Protein AF-A0A1W9YNY7-F1 (afdb_monomer_lite)

pLDDT: mean 88.75, std 10.2, range [58.56, 97.38]

Structure (mmCIF, N/CA/C/O backbone):
data_AF-A0A1W9YNY7-F1
#
_entry.id   AF-A0A1W9YNY7-F1
#
loop_
_atom_site.group_PDB
_atom_site.id
_atom_site.type_symbol
_atom_site.label_atom_id
_atom_site.label_alt_id
_atom_site.label_comp_id
_atom_site.label_asym_id
_atom_site.label_entity_id
_atom_site.label_seq_id
_atom_site.pdbx_PDB_ins_code
_atom_site.Cartn_x
_atom_site.Cartn_y
_atom_site.Cartn_z
_atom_site.occupancy
_atom_site.B_iso_or_equiv
_at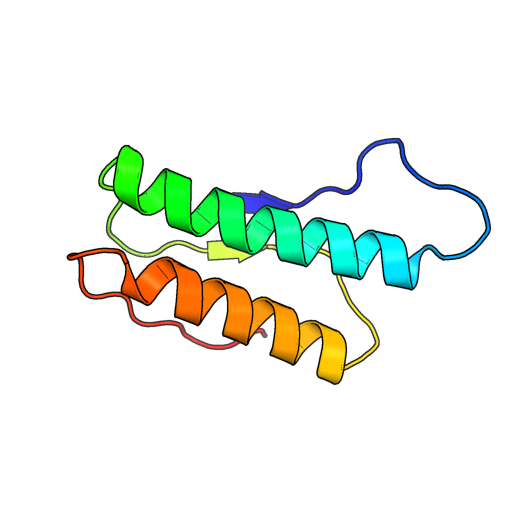om_site.auth_seq_id
_atom_site.auth_comp_id
_atom_site.auth_asym_id
_atom_site.auth_atom_id
_atom_site.pdbx_PDB_model_num
ATOM 1 N N . THR A 1 1 ? -12.530 1.111 -4.184 1.00 85.12 1 THR A N 1
ATOM 2 C CA . THR A 1 1 ? -11.269 0.738 -4.848 1.00 85.12 1 THR A CA 1
ATOM 3 C C . THR A 1 1 ? -10.398 1.978 -4.913 1.00 85.12 1 THR A C 1
ATOM 5 O O . THR A 1 1 ? -10.943 3.075 -5.009 1.00 85.12 1 THR A O 1
ATOM 8 N N . ILE A 1 2 ? -9.087 1.832 -4.750 1.00 92.19 2 ILE A N 1
ATOM 9 C CA . ILE A 1 2 ? -8.093 2.907 -4.847 1.00 92.19 2 ILE A CA 1
ATOM 10 C C . ILE A 1 2 ? -7.052 2.448 -5.863 1.00 92.19 2 ILE A C 1
ATOM 12 O O . ILE A 1 2 ? -6.606 1.313 -5.771 1.00 92.19 2 ILE A O 1
ATOM 16 N N . ASP A 1 3 ? -6.688 3.326 -6.789 1.00 93.56 3 ASP A N 1
ATOM 17 C CA . ASP A 1 3 ? -5.761 3.056 -7.887 1.00 93.56 3 ASP A CA 1
ATOM 18 C C . ASP A 1 3 ? -4.555 4.002 -7.789 1.00 93.56 3 ASP A C 1
ATOM 20 O O . ASP A 1 3 ? -4.722 5.191 -7.480 1.00 93.56 3 ASP A O 1
ATOM 24 N N . VAL A 1 4 ? -3.346 3.477 -7.992 1.00 93.00 4 VAL A N 1
ATOM 25 C CA . VAL A 1 4 ? -2.087 4.225 -7.871 1.00 93.00 4 VAL A CA 1
ATOM 26 C C . VAL A 1 4 ? -1.451 4.380 -9.248 1.00 93.00 4 VAL A C 1
ATOM 28 O O . VAL A 1 4 ? -1.210 3.404 -9.938 1.00 93.00 4 VAL A O 1
ATOM 31 N N . ASN A 1 5 ? -1.113 5.616 -9.630 1.00 88.81 5 ASN A N 1
ATOM 32 C CA . ASN A 1 5 ? -0.494 5.920 -10.922 1.00 88.81 5 ASN A CA 1
ATOM 33 C C . ASN A 1 5 ? 0.735 6.825 -10.753 1.00 88.81 5 ASN A C 1
ATOM 35 O O . ASN A 1 5 ? 0.702 7.782 -9.979 1.00 88.81 5 ASN A O 1
ATOM 39 N N . THR A 1 6 ? 1.791 6.580 -11.534 1.00 79.31 6 THR A N 1
ATOM 40 C CA . THR A 1 6 ? 3.017 7.407 -11.599 1.00 79.31 6 THR A CA 1
ATOM 41 C C . THR A 1 6 ? 2.856 8.681 -12.444 1.00 79.31 6 THR A C 1
ATOM 43 O O . THR A 1 6 ? 3.717 9.563 -12.416 1.00 79.31 6 THR A O 1
ATOM 46 N N . GLY A 1 7 ? 1.747 8.826 -13.181 1.00 72.75 7 GLY A N 1
ATOM 47 C CA . GLY A 1 7 ? 1.502 9.973 -14.062 1.00 72.75 7 GLY A CA 1
ATOM 48 C C . GLY A 1 7 ? 2.582 10.143 -15.145 1.00 72.75 7 GLY A C 1
ATOM 49 O O . GLY A 1 7 ? 3.226 9.185 -15.557 1.00 72.75 7 GLY A O 1
ATOM 50 N N . ALA A 1 8 ? 2.806 11.376 -15.615 1.00 63.62 8 ALA A N 1
ATOM 51 C CA . ALA A 1 8 ? 3.778 11.694 -16.675 1.00 63.62 8 ALA A CA 1
ATOM 52 C C . ALA A 1 8 ? 5.257 11.705 -16.214 1.00 63.62 8 ALA A C 1
ATOM 54 O O . ALA A 1 8 ? 6.134 12.153 -16.954 1.00 63.62 8 ALA A O 1
ATOM 55 N N . PHE A 1 9 ? 5.554 11.252 -14.992 1.00 61.31 9 PHE A N 1
ATOM 56 C CA . PHE A 1 9 ? 6.891 11.315 -14.400 1.00 61.31 9 PHE A CA 1
ATOM 57 C C . PHE A 1 9 ? 7.723 10.084 -14.792 1.00 61.31 9 PHE A C 1
ATOM 59 O O . PHE A 1 9 ? 8.084 9.260 -13.960 1.00 61.31 9 PHE A O 1
ATOM 66 N N . VAL A 1 10 ? 8.013 9.938 -16.087 1.00 58.56 10 VAL A N 1
ATOM 67 C CA . VAL A 1 10 ? 8.819 8.826 -16.616 1.00 58.56 10 VAL A CA 1
ATOM 68 C C . VAL A 1 10 ? 10.151 9.375 -17.119 1.00 58.56 10 VAL A C 1
ATOM 70 O O . VAL A 1 10 ? 10.359 9.606 -18.307 1.00 58.56 10 VAL A O 1
ATOM 73 N N . GLY A 1 11 ? 11.071 9.639 -16.190 1.00 59.94 11 GLY A N 1
ATOM 74 C CA . GLY A 1 11 ? 12.471 9.854 -16.543 1.00 59.94 11 GLY A CA 1
ATOM 75 C C . GLY A 1 11 ? 13.068 8.549 -17.077 1.00 59.94 11 GLY A C 1
ATOM 76 O O . GLY A 1 11 ? 12.919 7.502 -16.459 1.00 59.94 11 GLY A O 1
ATOM 77 N N . HIS A 1 12 ? 13.764 8.592 -18.216 1.00 58.91 12 HIS A N 1
ATOM 78 C CA . HIS A 1 12 ? 14.295 7.410 -18.921 1.00 58.91 12 HIS A CA 1
ATOM 79 C C . HIS A 1 12 ? 15.366 6.594 -18.161 1.00 58.91 12 HIS A C 1
ATOM 81 O O . HIS A 1 12 ? 15.933 5.652 -18.712 1.00 58.91 12 HIS A O 1
ATOM 87 N N . ARG A 1 13 ? 15.680 6.944 -16.911 1.00 60.50 13 ARG A N 1
ATOM 88 C CA . ARG A 1 13 ? 16.624 6.232 -16.047 1.00 60.50 13 ARG A CA 1
ATOM 89 C C . ARG A 1 13 ? 15.986 6.128 -14.660 1.00 60.50 13 ARG A C 1
ATOM 91 O O . ARG A 1 13 ? 15.757 7.157 -14.040 1.00 60.50 13 ARG A O 1
ATOM 98 N N . ASN A 1 14 ? 15.729 4.902 -14.206 1.00 80.69 14 ASN A N 1
ATOM 99 C CA . ASN A 1 14 ? 15.136 4.523 -12.912 1.00 80.69 14 ASN A CA 1
ATOM 100 C C . ASN A 1 14 ? 13.597 4.479 -12.789 1.00 80.69 14 ASN A C 1
ATOM 102 O O . ASN A 1 14 ? 13.009 4.978 -11.828 1.00 80.69 14 ASN A O 1
ATOM 106 N N . LEU A 1 15 ? 12.937 3.812 -13.745 1.00 86.06 15 LEU A N 1
ATOM 107 C CA . LEU A 1 15 ? 11.500 3.518 -13.665 1.00 86.06 15 LEU A CA 1
ATOM 108 C C . LEU A 1 15 ? 11.142 2.714 -12.403 1.00 86.06 15 LEU A C 1
ATOM 110 O O . LEU A 1 15 ? 10.189 3.069 -11.722 1.00 86.06 15 LEU A O 1
ATOM 114 N N . GLU A 1 16 ? 11.922 1.687 -12.060 1.00 88.75 16 GLU A N 1
ATOM 115 C CA . GLU A 1 16 ? 11.653 0.831 -10.897 1.00 88.75 16 GLU A CA 1
ATOM 116 C C . GLU A 1 16 ? 11.698 1.608 -9.573 1.00 88.75 16 GLU A C 1
ATOM 118 O O . GLU A 1 16 ? 10.757 1.545 -8.784 1.00 88.75 16 GLU A O 1
ATOM 123 N N . GLU A 1 17 ? 12.742 2.414 -9.352 1.00 89.62 17 GLU A N 1
ATOM 124 C CA . GLU A 1 17 ? 12.837 3.267 -8.161 1.00 89.62 17 GLU A CA 1
ATOM 125 C C . GLU A 1 17 ? 11.686 4.285 -8.109 1.00 89.62 17 GLU A C 1
ATOM 127 O O . GLU A 1 17 ? 11.135 4.561 -7.041 1.00 89.62 17 GLU A O 1
ATOM 132 N N . THR A 1 18 ? 11.282 4.817 -9.268 1.00 90.00 18 THR A N 1
ATOM 133 C CA . THR A 1 18 ? 10.150 5.748 -9.363 1.00 90.00 18 THR A CA 1
ATOM 134 C C . THR A 1 18 ? 8.849 5.066 -8.952 1.00 90.00 18 THR A C 1
ATOM 136 O O . THR A 1 18 ? 8.133 5.598 -8.107 1.00 90.00 18 THR A O 1
ATOM 139 N N . ILE A 1 19 ? 8.573 3.873 -9.488 1.00 92.88 19 ILE A N 1
ATOM 140 C CA . ILE A 1 19 ? 7.411 3.054 -9.122 1.00 92.88 19 ILE A CA 1
ATOM 141 C C . ILE A 1 19 ? 7.408 2.780 -7.619 1.00 92.88 19 ILE A C 1
ATOM 143 O O . ILE A 1 19 ? 6.409 3.029 -6.939 1.00 92.88 19 ILE A O 1
ATOM 147 N N . PHE A 1 20 ? 8.539 2.316 -7.086 1.00 93.94 20 PHE A N 1
ATOM 148 C CA . PHE A 1 20 ? 8.666 1.995 -5.673 1.00 93.94 20 PHE A CA 1
ATOM 149 C C . PHE A 1 20 ? 8.372 3.214 -4.787 1.00 93.94 20 PHE A C 1
ATOM 151 O O . PHE A 1 20 ? 7.557 3.142 -3.860 1.00 93.94 20 PHE A O 1
ATOM 158 N N . LYS A 1 21 ? 8.959 4.369 -5.114 1.00 93.69 21 LYS A N 1
ATOM 159 C CA . LYS A 1 21 ? 8.719 5.620 -4.392 1.00 93.69 21 LYS A CA 1
ATOM 160 C C . LYS A 1 21 ? 7.261 6.076 -4.490 1.00 93.69 21 LYS A C 1
ATOM 162 O O . LYS A 1 21 ? 6.685 6.458 -3.470 1.00 93.69 21 LYS A O 1
ATOM 167 N N . THR A 1 22 ? 6.644 5.999 -5.671 1.00 94.56 22 THR A N 1
ATOM 168 C CA . THR A 1 22 ? 5.222 6.331 -5.846 1.00 94.56 22 THR A CA 1
ATOM 169 C C . THR A 1 22 ? 4.335 5.440 -4.980 1.00 94.56 22 THR A C 1
ATOM 171 O O . THR A 1 22 ? 3.451 5.948 -4.290 1.00 94.56 22 THR A O 1
ATOM 174 N N . ASN A 1 23 ? 4.598 4.133 -4.934 1.00 95.94 23 ASN A N 1
ATOM 175 C CA . ASN A 1 23 ? 3.834 3.209 -4.098 1.00 95.94 23 ASN A CA 1
ATOM 176 C C . ASN A 1 23 ? 4.018 3.484 -2.591 1.00 95.94 23 ASN A C 1
ATOM 178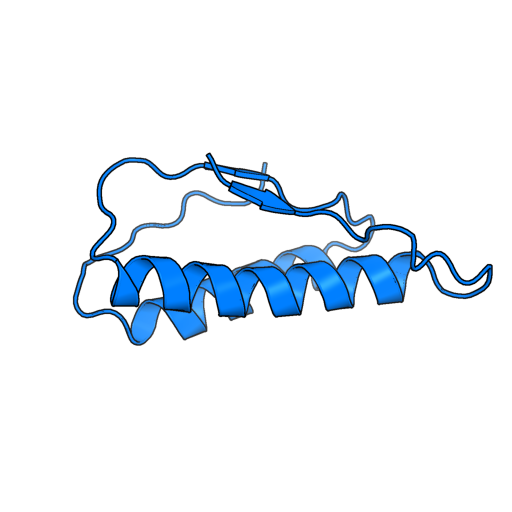 O O . ASN A 1 23 ? 3.047 3.412 -1.836 1.00 95.94 23 ASN 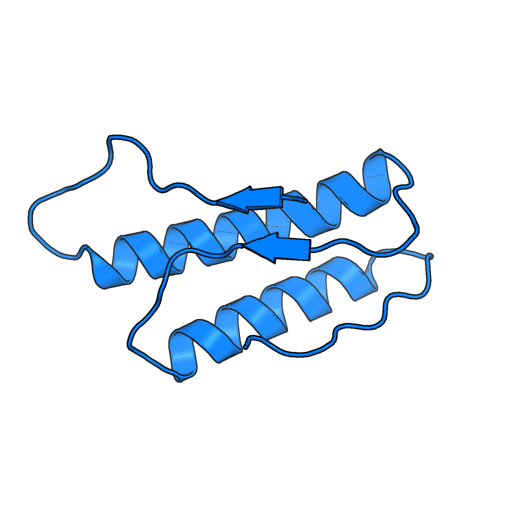A O 1
ATOM 182 N N . LEU A 1 24 ? 5.216 3.870 -2.133 1.00 97.38 24 LEU A N 1
ATOM 183 C CA . LEU A 1 24 ? 5.446 4.288 -0.738 1.00 97.38 24 LEU A CA 1
ATOM 184 C C . LEU A 1 24 ? 4.662 5.555 -0.359 1.00 97.38 24 LEU A C 1
ATOM 186 O O . LEU A 1 24 ? 4.056 5.634 0.721 1.00 97.38 24 LEU A O 1
ATOM 190 N N . GLU A 1 25 ? 4.667 6.555 -1.242 1.00 96.69 25 GLU A N 1
ATOM 191 C CA . GLU A 1 25 ? 3.901 7.791 -1.063 1.00 96.69 25 GLU A CA 1
ATOM 192 C C . GLU A 1 25 ? 2.396 7.498 -1.043 1.00 96.69 25 GLU A C 1
ATOM 194 O O . GLU A 1 25 ? 1.677 7.978 -0.157 1.00 96.69 25 GLU A O 1
ATOM 199 N N . ALA A 1 26 ? 1.934 6.637 -1.953 1.00 97.00 26 ALA A N 1
ATOM 200 C CA . ALA A 1 26 ? 0.553 6.186 -2.019 1.00 97.00 26 ALA A CA 1
ATOM 201 C C . ALA A 1 26 ? 0.128 5.455 -0.740 1.00 97.00 26 ALA A C 1
ATOM 203 O O . ALA A 1 26 ? -0.886 5.827 -0.152 1.00 97.00 26 ALA A O 1
ATOM 204 N N . ALA A 1 27 ? 0.913 4.496 -0.238 1.00 96.88 27 ALA A N 1
ATOM 205 C CA . ALA A 1 27 ? 0.615 3.776 1.004 1.00 96.88 27 ALA A CA 1
ATOM 206 C C . ALA A 1 27 ? 0.394 4.735 2.188 1.00 96.88 27 ALA A C 1
ATOM 208 O O . ALA A 1 27 ? -0.578 4.617 2.941 1.00 96.88 27 ALA A O 1
ATOM 209 N N . THR A 1 28 ? 1.255 5.749 2.309 1.00 97.25 28 THR A N 1
ATOM 210 C CA . THR A 1 28 ? 1.136 6.779 3.349 1.00 97.25 28 THR A CA 1
ATOM 211 C C . THR A 1 28 ? -0.112 7.643 3.163 1.00 97.25 28 THR A C 1
ATOM 213 O O . THR A 1 28 ? -0.837 7.922 4.126 1.00 97.25 28 THR A O 1
ATOM 216 N N . ALA A 1 29 ? -0.384 8.077 1.931 1.00 96.69 29 ALA A N 1
ATOM 217 C CA . ALA A 1 29 ? -1.539 8.906 1.616 1.00 96.69 29 ALA A CA 1
ATOM 218 C C . ALA A 1 29 ? -2.858 8.160 1.848 1.00 96.69 29 ALA A C 1
ATOM 220 O O . ALA A 1 29 ? -3.774 8.730 2.443 1.00 96.69 29 ALA A O 1
ATOM 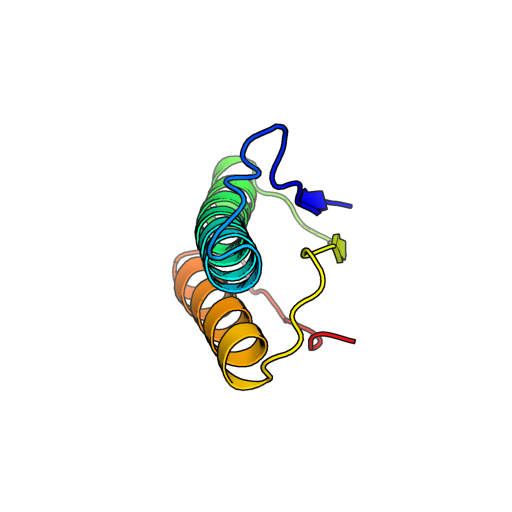221 N N . ILE A 1 30 ? -2.934 6.895 1.435 1.00 95.88 30 ILE A N 1
ATOM 222 C CA . ILE A 1 30 ? -4.108 6.035 1.583 1.00 95.88 30 ILE A CA 1
ATOM 223 C C . ILE A 1 30 ? -4.454 5.879 3.058 1.00 95.88 30 ILE A C 1
ATOM 225 O O . ILE A 1 30 ? -5.544 6.286 3.452 1.00 95.88 30 ILE A O 1
ATOM 229 N N . ALA A 1 31 ? -3.521 5.412 3.893 1.00 95.31 31 ALA A N 1
ATOM 230 C CA . ALA A 1 31 ? -3.763 5.247 5.329 1.00 95.31 31 ALA A CA 1
ATOM 231 C C . ALA A 1 31 ? -4.239 6.551 5.995 1.00 95.31 31 ALA A C 1
ATOM 233 O O . ALA A 1 31 ? -5.162 6.555 6.811 1.00 95.31 31 ALA A O 1
ATOM 234 N N . ARG A 1 32 ? -3.668 7.698 5.598 1.00 95.38 32 ARG A N 1
ATOM 235 C CA . ARG A 1 32 ? -4.131 9.009 6.074 1.00 95.38 32 ARG A CA 1
ATOM 236 C C . ARG A 1 32 ? -5.565 9.315 5.630 1.00 95.38 32 ARG A C 1
ATOM 238 O O . ARG A 1 32 ? -6.333 9.838 6.432 1.00 95.38 32 ARG A O 1
ATOM 245 N N . GLN A 1 33 ? -5.919 9.046 4.373 1.00 95.19 33 GLN A N 1
ATOM 246 C CA . GLN A 1 33 ? -7.267 9.299 3.852 1.00 95.19 33 GLN A CA 1
ATOM 247 C C . GLN A 1 33 ? -8.313 8.393 4.499 1.00 95.19 33 GLN A C 1
ATOM 249 O O . GLN A 1 33 ? -9.397 8.885 4.799 1.00 95.19 33 GLN A O 1
ATOM 254 N N . LEU A 1 34 ? -7.988 7.122 4.753 1.00 93.88 34 LEU A N 1
ATOM 255 C CA . LEU A 1 34 ? -8.874 6.194 5.460 1.00 93.88 34 LEU A CA 1
ATOM 256 C C . LEU A 1 34 ? -9.267 6.754 6.829 1.00 93.88 34 LEU A C 1
ATOM 258 O O . LEU A 1 34 ? -10.458 6.925 7.092 1.00 93.88 34 LEU A O 1
ATOM 262 N N . ARG A 1 35 ? -8.272 7.188 7.613 1.00 93.12 35 ARG A N 1
ATOM 263 C CA . ARG A 1 35 ? -8.492 7.810 8.924 1.00 93.12 35 ARG A CA 1
ATOM 264 C C . ARG A 1 35 ? -9.272 9.120 8.838 1.00 93.12 35 ARG A C 1
ATOM 266 O O . ARG A 1 35 ? -10.230 9.325 9.574 1.00 93.12 35 ARG A O 1
ATOM 273 N N . LEU A 1 36 ? -8.869 10.031 7.947 1.00 93.88 36 LEU A N 1
ATOM 274 C CA . LEU A 1 36 ? -9.492 11.360 7.845 1.00 93.88 36 LEU A CA 1
ATOM 275 C C . LEU A 1 36 ? -10.950 11.304 7.390 1.00 93.88 36 LEU A C 1
ATOM 277 O O . LEU A 1 36 ? -11.746 12.155 7.776 1.00 93.88 36 LEU A O 1
ATOM 281 N N . ARG A 1 37 ? -11.287 10.334 6.541 1.00 93.56 37 ARG A N 1
ATOM 282 C CA . ARG A 1 37 ? -12.631 10.178 5.980 1.00 93.56 37 ARG A CA 1
ATOM 283 C C . ARG A 1 37 ? -13.472 9.147 6.728 1.00 93.56 37 ARG A C 1
ATOM 285 O O . ARG A 1 37 ? -14.623 8.955 6.351 1.00 93.56 37 ARG A O 1
ATOM 292 N N . ASN A 1 38 ? -12.910 8.502 7.752 1.00 90.12 38 ASN A N 1
ATOM 293 C CA . ASN A 1 38 ? -13.540 7.410 8.489 1.00 90.12 38 ASN A CA 1
ATOM 294 C C . ASN A 1 38 ? -14.103 6.326 7.543 1.00 90.12 38 ASN A C 1
ATOM 296 O O . ASN A 1 38 ? -15.269 5.940 7.633 1.00 90.12 38 ASN A O 1
ATOM 300 N N . LEU A 1 39 ? -13.290 5.902 6.568 1.00 88.75 39 LEU A N 1
ATOM 301 C CA . LEU A 1 39 ? -13.690 4.901 5.575 1.00 88.75 39 LEU A CA 1
ATOM 302 C C . LEU A 1 39 ? -13.605 3.499 6.181 1.00 88.75 39 LEU A C 1
ATOM 304 O O . LEU A 1 39 ? -12.575 3.119 6.728 1.00 88.75 39 LEU A O 1
ATOM 308 N N . GLY A 1 40 ? -14.678 2.725 6.036 1.00 87.12 40 GLY A N 1
ATOM 309 C CA . GLY A 1 40 ? -14.766 1.348 6.515 1.00 87.12 40 GLY A CA 1
ATOM 310 C C . GLY A 1 40 ? -15.295 0.390 5.450 1.00 87.12 40 GLY A C 1
ATOM 311 O O . GLY A 1 40 ? -15.730 0.804 4.375 1.00 87.12 40 GLY A O 1
ATOM 312 N N . GLY A 1 41 ? -15.274 -0.902 5.774 1.00 89.62 41 GLY A N 1
ATOM 313 C CA . GLY A 1 41 ? -15.630 -1.979 4.850 1.00 89.62 41 GLY A CA 1
ATOM 314 C C . GLY A 1 41 ? -14.422 -2.519 4.082 1.00 89.62 41 GLY A C 1
ATOM 315 O O . GLY A 1 41 ? -13.276 -2.306 4.471 1.00 89.62 41 GLY A O 1
ATOM 316 N N . ILE A 1 42 ? -14.687 -3.262 3.007 1.00 92.56 42 ILE A N 1
ATOM 317 C CA . ILE A 1 42 ? -13.635 -3.850 2.171 1.00 92.56 42 ILE A CA 1
ATOM 318 C C . ILE A 1 42 ? -13.078 -2.773 1.243 1.00 92.56 42 ILE A C 1
ATOM 320 O O . ILE A 1 42 ? -13.813 -2.155 0.470 1.00 92.56 42 ILE A O 1
ATOM 324 N N . ILE A 1 43 ? -11.764 -2.574 1.304 1.00 92.44 43 ILE A N 1
ATOM 325 C CA . ILE A 1 43 ? -11.041 -1.603 0.488 1.00 92.44 43 ILE A CA 1
ATOM 326 C C . ILE A 1 43 ? -9.991 -2.360 -0.309 1.00 92.44 43 ILE A C 1
ATOM 328 O O . ILE A 1 43 ? -9.147 -3.043 0.258 1.00 92.44 43 ILE A O 1
ATOM 332 N N . ILE A 1 44 ? -10.066 -2.232 -1.629 1.00 93.50 44 ILE A N 1
ATOM 333 C CA . ILE A 1 44 ? -9.102 -2.810 -2.566 1.00 93.50 44 ILE A CA 1
ATOM 334 C C . ILE A 1 44 ? -8.184 -1.679 -3.019 1.00 93.50 44 ILE A C 1
ATOM 336 O O . ILE A 1 44 ? -8.691 -0.633 -3.445 1.00 93.50 44 ILE A O 1
ATOM 340 N N . ILE A 1 45 ? -6.877 -1.890 -2.889 1.00 94.56 45 ILE A N 1
ATOM 341 C CA . ILE A 1 45 ? -5.821 -0.965 -3.303 1.00 94.56 45 ILE A CA 1
ATOM 342 C C . ILE A 1 45 ? -5.040 -1.646 -4.421 1.00 94.56 45 ILE A C 1
ATOM 344 O O . ILE A 1 45 ? -4.529 -2.742 -4.209 1.00 94.56 45 ILE A O 1
ATOM 348 N N . ASP A 1 46 ? -4.958 -0.987 -5.567 1.00 94.38 46 ASP A N 1
ATOM 349 C CA . ASP A 1 46 ? -4.200 -1.431 -6.730 1.00 94.38 46 ASP A CA 1
ATOM 350 C C . ASP A 1 46 ? -2.896 -0.624 -6.788 1.00 94.38 46 ASP A C 1
ATOM 352 O O . ASP A 1 46 ? -2.898 0.573 -7.097 1.00 94.38 46 ASP A O 1
ATOM 356 N N . PHE A 1 47 ? -1.800 -1.232 -6.328 1.00 95.31 47 PHE A N 1
ATOM 357 C CA . PHE A 1 47 ? -0.470 -0.627 -6.407 1.00 95.31 47 PHE A CA 1
ATOM 358 C C . PHE A 1 47 ? 0.130 -0.889 -7.785 1.00 95.31 47 PHE A C 1
ATOM 360 O O . PHE A 1 47 ? -0.173 -1.886 -8.425 1.00 95.31 47 PHE A O 1
ATOM 367 N N . ILE A 1 48 ? 1.050 -0.027 -8.207 1.00 93.62 48 ILE A N 1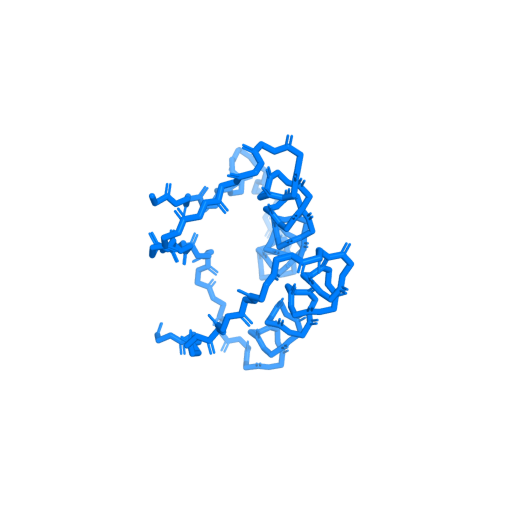
ATOM 368 C CA . ILE A 1 48 ? 1.770 -0.227 -9.465 1.00 93.62 48 ILE A CA 1
ATOM 369 C C . ILE A 1 48 ? 2.674 -1.458 -9.334 1.00 93.62 48 ILE A C 1
ATOM 371 O O . ILE A 1 48 ? 3.362 -1.597 -8.316 1.00 93.62 48 ILE A O 1
ATOM 375 N N . ASP A 1 49 ? 2.708 -2.304 -10.364 1.00 92.56 49 ASP A N 1
ATOM 376 C CA . ASP A 1 49 ? 3.522 -3.520 -10.394 1.00 92.56 49 ASP A CA 1
ATOM 377 C C . ASP A 1 49 ? 5.000 -3.246 -10.088 1.00 92.56 49 ASP A C 1
ATOM 379 O O . ASP A 1 49 ? 5.634 -2.366 -10.672 1.00 92.56 49 ASP A O 1
ATOM 383 N N . MET A 1 50 ? 5.561 -4.037 -9.173 1.00 92.00 50 MET A N 1
ATOM 384 C CA . MET A 1 50 ? 6.970 -3.993 -8.777 1.00 92.00 50 MET A CA 1
ATOM 385 C C . MET A 1 50 ? 7.595 -5.365 -9.000 1.00 92.00 50 MET A C 1
ATOM 387 O O . MET A 1 50 ? 7.033 -6.365 -8.549 1.00 92.00 50 MET A O 1
ATOM 391 N N . GLU A 1 51 ? 8.766 -5.415 -9.637 1.00 90.25 51 GLU A N 1
ATOM 392 C CA . GLU A 1 51 ? 9.499 -6.666 -9.878 1.00 90.25 51 GLU A CA 1
ATOM 393 C C . GLU A 1 51 ? 10.178 -7.179 -8.598 1.00 90.25 51 GLU A C 1
ATOM 395 O O . GLU A 1 51 ? 10.039 -8.359 -8.253 1.00 90.25 51 GLU A O 1
ATOM 400 N N . ASP A 1 52 ? 10.821 -6.289 -7.838 1.00 93.38 52 ASP A N 1
ATOM 401 C CA . ASP A 1 52 ? 11.492 -6.625 -6.580 1.00 93.38 52 ASP A CA 1
ATOM 402 C C . ASP A 1 52 ? 10.499 -6.937 -5.439 1.00 93.38 52 ASP A C 1
ATOM 404 O O . ASP A 1 52 ? 9.594 -6.165 -5.098 1.00 93.38 52 ASP A O 1
ATOM 408 N N . GLU A 1 53 ? 10.693 -8.092 -4.805 1.00 92.88 53 GLU A N 1
ATOM 409 C CA . GLU A 1 53 ? 9.918 -8.530 -3.647 1.00 92.88 53 GLU A CA 1
ATOM 410 C C . GLU A 1 53 ? 10.175 -7.681 -2.398 1.00 92.88 53 GLU A C 1
ATOM 412 O O . GLU A 1 53 ? 9.248 -7.434 -1.620 1.00 92.88 53 GLU A O 1
ATOM 417 N N . GLU A 1 54 ? 11.402 -7.196 -2.198 1.00 94.69 54 GLU A N 1
ATOM 418 C CA . GLU A 1 54 ? 11.719 -6.304 -1.084 1.00 94.69 54 GLU A CA 1
ATOM 419 C C . GLU A 1 54 ? 10.964 -4.982 -1.220 1.00 94.69 54 GLU A C 1
ATOM 421 O O . GLU A 1 54 ? 10.421 -4.490 -0.227 1.00 94.69 54 GLU A O 1
ATOM 426 N N . HIS A 1 55 ? 10.834 -4.446 -2.439 1.00 95.56 55 HIS A N 1
ATOM 427 C CA . HIS A 1 55 ? 10.009 -3.266 -2.703 1.00 95.56 55 HIS A CA 1
ATOM 428 C C . HIS A 1 55 ? 8.539 -3.517 -2.333 1.00 95.56 55 HIS A C 1
ATOM 430 O O . HIS A 1 55 ? 7.964 -2.749 -1.552 1.00 95.56 55 HIS A O 1
ATOM 436 N N . ARG A 1 56 ? 7.947 -4.638 -2.780 1.00 94.81 56 ARG A N 1
ATOM 437 C CA . ARG A 1 56 ? 6.576 -5.036 -2.387 1.00 94.81 56 ARG A CA 1
ATOM 438 C C . ARG A 1 56 ? 6.425 -5.114 -0.864 1.00 94.81 56 ARG A C 1
ATOM 440 O O . ARG A 1 56 ? 5.486 -4.551 -0.292 1.00 94.81 56 ARG A O 1
ATOM 447 N N . ARG A 1 57 ? 7.376 -5.758 -0.182 1.00 94.69 57 ARG A N 1
ATOM 448 C CA . ARG A 1 57 ? 7.359 -5.929 1.278 1.00 94.69 57 ARG A CA 1
ATOM 449 C C . ARG A 1 57 ? 7.487 -4.600 2.022 1.00 94.69 57 ARG A C 1
ATOM 451 O O . ARG A 1 57 ? 6.833 -4.406 3.046 1.00 94.69 57 ARG A O 1
ATOM 458 N N . GLN A 1 58 ? 8.313 -3.680 1.531 1.00 96.31 58 GLN A N 1
ATOM 459 C CA . GLN A 1 58 ? 8.484 -2.355 2.131 1.00 96.31 58 GLN A CA 1
ATOM 460 C C . GLN A 1 58 ? 7.237 -1.478 1.968 1.00 96.31 58 GLN A C 1
ATOM 462 O O . GLN A 1 58 ? 6.863 -0.785 2.920 1.00 96.31 58 GLN A O 1
ATOM 467 N N . VAL A 1 59 ? 6.553 -1.545 0.821 1.00 96.50 59 VAL A N 1
ATOM 468 C CA . VAL A 1 59 ? 5.260 -0.868 0.617 1.00 96.50 59 VAL A CA 1
ATOM 469 C C . VAL A 1 59 ? 4.210 -1.401 1.591 1.00 96.50 59 VAL A C 1
ATOM 471 O O . VAL A 1 59 ? 3.571 -0.606 2.285 1.00 96.50 59 VAL A O 1
ATOM 474 N N . LEU A 1 60 ? 4.097 -2.726 1.733 1.00 94.75 60 LEU A N 1
ATOM 475 C CA . LEU A 1 60 ? 3.162 -3.349 2.675 1.00 94.75 60 LEU A CA 1
ATOM 476 C C . LEU A 1 60 ? 3.443 -2.939 4.129 1.00 94.75 60 LEU A C 1
ATOM 478 O O . LEU A 1 60 ? 2.548 -2.447 4.812 1.00 94.75 60 LEU A O 1
ATOM 482 N N . ARG A 1 61 ? 4.702 -3.040 4.578 1.00 95.19 61 ARG A N 1
ATOM 483 C CA . ARG A 1 61 ? 5.112 -2.608 5.930 1.00 95.19 61 ARG A CA 1
ATOM 484 C C . ARG A 1 61 ? 4.825 -1.130 6.180 1.00 95.19 61 ARG A C 1
ATOM 486 O O . ARG A 1 61 ? 4.488 -0.736 7.294 1.00 95.19 61 ARG A O 1
ATOM 493 N N . THR A 1 62 ? 4.984 -0.295 5.155 1.00 96.19 62 THR A N 1
ATOM 494 C CA . THR A 1 62 ? 4.678 1.135 5.249 1.00 96.19 62 THR A CA 1
ATOM 495 C C . THR A 1 62 ? 3.182 1.356 5.431 1.00 96.19 62 THR A C 1
ATOM 497 O O . THR A 1 62 ? 2.792 2.134 6.301 1.00 96.19 62 THR A O 1
ATOM 500 N N . LEU A 1 63 ? 2.348 0.652 4.663 1.00 95.75 63 LEU A N 1
ATOM 501 C CA . LEU A 1 63 ? 0.896 0.707 4.801 1.00 95.75 63 LEU A CA 1
ATOM 502 C C . LEU A 1 63 ? 0.453 0.256 6.204 1.00 95.75 63 LEU A C 1
ATOM 504 O O . LEU A 1 63 ? -0.263 1.002 6.872 1.00 95.75 63 LEU A O 1
ATOM 508 N N . GLU A 1 64 ? 0.941 -0.894 6.680 1.00 93.88 64 GLU A N 1
ATOM 509 C CA . GLU A 1 64 ? 0.683 -1.426 8.031 1.00 93.88 64 GLU A CA 1
ATOM 510 C C . GLU A 1 64 ? 1.025 -0.400 9.114 1.00 93.88 64 GLU A C 1
ATOM 512 O O . GLU A 1 64 ? 0.161 0.013 9.888 1.00 93.88 64 GLU A O 1
ATOM 517 N N . LYS A 1 65 ? 2.262 0.107 9.101 1.00 95.50 65 LYS A N 1
ATOM 518 C CA . LYS A 1 65 ? 2.746 1.090 10.077 1.00 95.50 65 LYS A CA 1
ATOM 519 C C . LYS A 1 65 ? 1.921 2.380 10.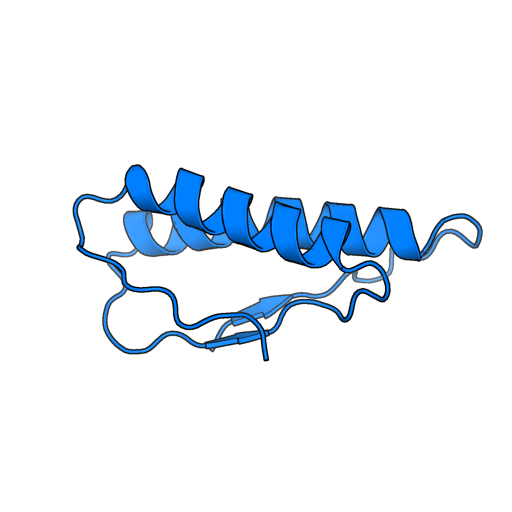090 1.00 95.50 65 LYS A C 1
ATOM 521 O O . LYS A 1 65 ? 1.788 3.031 11.127 1.00 95.50 65 LYS A O 1
ATOM 526 N N . GLN A 1 66 ? 1.406 2.819 8.941 1.00 95.19 66 GLN A N 1
ATOM 527 C CA . GLN A 1 66 ? 0.579 4.029 8.882 1.00 95.19 66 GLN A CA 1
ATOM 528 C C . GLN A 1 66 ? -0.856 3.776 9.355 1.00 95.19 66 GLN A C 1
ATOM 530 O O . GLN A 1 66 ? -1.463 4.689 9.925 1.00 95.19 66 GLN A O 1
ATOM 535 N N . LEU A 1 67 ? -1.374 2.562 9.153 1.00 93.12 67 LEU A N 1
ATOM 536 C CA . LEU A 1 67 ? -2.683 2.118 9.634 1.00 93.12 67 LEU A CA 1
ATOM 537 C C . LEU A 1 67 ? -2.714 1.874 11.146 1.00 93.12 67 LEU A C 1
ATOM 539 O O . LEU A 1 67 ? -3.754 2.097 11.750 1.00 93.12 67 LEU A O 1
ATOM 543 N N . GLU A 1 68 ? -1.590 1.535 11.788 1.00 92.44 68 GLU A N 1
ATOM 544 C CA . GLU A 1 68 ? -1.487 1.445 13.263 1.00 92.44 68 GLU A CA 1
ATOM 545 C C . GLU A 1 68 ? -1.883 2.744 13.986 1.00 92.44 68 GLU A C 1
ATOM 547 O O . GLU A 1 68 ? -2.227 2.743 15.166 1.00 92.44 68 GLU A O 1
ATOM 552 N N . ARG A 1 69 ? -1.821 3.878 13.282 1.00 91.06 69 ARG A N 1
ATOM 553 C CA . ARG A 1 69 ? -2.225 5.195 13.795 1.00 91.06 69 ARG A CA 1
ATOM 554 C C . ARG A 1 69 ? -3.729 5.439 13.694 1.00 91.06 69 ARG A C 1
ATOM 556 O O . ARG A 1 69 ? -4.194 6.509 14.085 1.00 91.06 69 ARG A O 1
ATOM 563 N N . ASP A 1 70 ? -4.465 4.536 13.064 1.00 89.38 70 ASP A N 1
ATOM 564 C CA . ASP A 1 70 ? -5.916 4.558 13.022 1.00 89.38 70 ASP A CA 1
ATOM 565 C C . ASP A 1 70 ? -6.477 3.808 14.238 1.00 89.38 70 ASP A C 1
ATOM 567 O O . ASP A 1 70 ? -5.987 2.748 14.622 1.00 89.38 70 ASP A O 1
ATOM 571 N N . HIS A 1 71 ? -7.509 4.368 14.868 1.00 86.06 71 HIS A N 1
ATOM 572 C CA . HIS A 1 71 ? -8.214 3.691 15.955 1.00 86.06 71 HIS A CA 1
ATOM 573 C C . HIS A 1 71 ? -9.123 2.572 15.426 1.00 86.06 71 HIS A C 1
ATOM 575 O O . HIS A 1 71 ? -9.487 1.665 16.182 1.00 86.06 71 HIS A O 1
ATOM 581 N N . ALA A 1 72 ? -9.500 2.626 14.144 1.00 86.50 72 ALA A N 1
ATOM 582 C CA . ALA A 1 72 ? -10.248 1.569 13.490 1.00 86.50 72 ALA A CA 1
ATOM 583 C C . ALA A 1 72 ? -9.374 0.319 13.308 1.00 86.50 72 ALA A C 1
ATOM 585 O O . ALA A 1 72 ? -8.263 0.370 12.780 1.00 86.50 72 ALA A O 1
ATOM 586 N N . LYS A 1 73 ? -9.900 -0.843 13.714 1.00 83.56 73 LYS A N 1
ATOM 587 C CA . LYS A 1 73 ? -9.229 -2.122 13.464 1.00 83.56 73 LYS A CA 1
ATOM 588 C C . LYS A 1 73 ? -9.184 -2.381 11.963 1.00 83.56 73 LYS A C 1
ATOM 590 O O . LYS A 1 73 ? -10.230 -2.519 11.334 1.00 83.56 73 LYS A O 1
ATOM 595 N N . THR A 1 74 ? -7.977 -2.505 11.429 1.00 87.75 74 THR A N 1
ATOM 596 C CA . THR A 1 74 ? -7.749 -2.835 10.022 1.00 87.75 74 THR A CA 1
ATOM 597 C C . THR A 1 74 ? -7.107 -4.212 9.931 1.00 87.75 74 THR A C 1
ATOM 599 O O . THR A 1 74 ? -6.217 -4.532 10.716 1.00 87.75 74 THR A O 1
ATOM 602 N N . ASN A 1 75 ? -7.571 -5.031 8.991 1.00 87.88 75 ASN A N 1
ATOM 603 C CA . ASN A 1 75 ? -6.924 -6.289 8.638 1.00 87.88 75 ASN A CA 1
ATOM 604 C C . ASN A 1 75 ? -6.463 -6.198 7.187 1.00 87.88 75 ASN A C 1
ATOM 606 O O . ASN A 1 75 ? -7.268 -5.855 6.319 1.00 87.88 75 ASN A O 1
ATOM 610 N N . ILE A 1 76 ? -5.193 -6.500 6.936 1.00 88.12 76 ILE A N 1
ATOM 611 C CA . ILE A 1 76 ? -4.625 -6.477 5.592 1.00 88.12 76 ILE A CA 1
ATOM 612 C C . ILE A 1 76 ? -4.491 -7.915 5.116 1.00 88.12 76 ILE A C 1
ATOM 614 O O . ILE A 1 76 ? -3.873 -8.753 5.768 1.00 88.12 76 ILE A O 1
ATOM 618 N N . ILE A 1 77 ? -5.102 -8.195 3.974 1.00 83.62 77 ILE A N 1
ATOM 619 C CA . ILE A 1 77 ? -4.934 -9.449 3.248 1.00 83.62 77 ILE A CA 1
ATOM 620 C C . ILE A 1 77 ? -3.880 -9.133 2.187 1.00 83.62 77 ILE A C 1
ATOM 622 O O . ILE A 1 77 ? -4.003 -8.104 1.530 1.00 83.62 77 ILE A O 1
ATOM 626 N N . GLY A 1 78 ? -2.807 -9.926 2.133 1.00 74.56 78 GLY A N 1
ATOM 627 C CA . GLY A 1 78 ? -1.547 -9.582 1.460 1.00 74.56 78 GLY A CA 1
ATOM 628 C C . GLY A 1 78 ? -1.648 -9.138 -0.007 1.00 74.56 78 GLY A C 1
ATOM 629 O O . GLY A 1 78 ? -2.697 -9.199 -0.639 1.00 74.56 78 GLY A O 1
ATOM 630 N N . ILE A 1 79 ? -0.511 -8.702 -0.552 1.00 70.00 79 ILE A N 1
ATOM 631 C CA . ILE A 1 79 ? -0.374 -8.344 -1.972 1.00 70.00 79 ILE A CA 1
ATOM 632 C C . ILE A 1 79 ? -0.498 -9.633 -2.797 1.00 70.00 79 ILE A C 1
ATOM 634 O O . ILE A 1 79 ? 0.224 -10.594 -2.521 1.00 70.00 79 ILE A O 1
ATOM 638 N N . THR A 1 80 ? -1.440 -9.659 -3.742 1.00 62.19 80 THR A N 1
ATOM 639 C CA . THR A 1 80 ? -1.634 -10.763 -4.702 1.00 62.19 80 THR A CA 1
ATOM 640 C C . THR A 1 80 ? -1.038 -10.378 -6.042 1.00 62.19 80 THR A C 1
ATOM 642 O O . THR A 1 80 ? -1.123 -9.173 -6.361 1.00 62.19 80 THR A O 1
#

Radius of gyration: 13.02 Å; chains: 1; bounding box: 32×22×35 Å

Sequence (80 aa):
TIDVNTGAFVGHRNLEETIFKTNLEAATAIARQLRLRNLGGIIIIDFIDMEDEEHRRQVLRTLEKQLERDHAKTNIIGIT

Foldseek 3Di:
DAEFDLPPPDDVPCPQVSLLVSLLVVLLVVLVCCQVVVDDDDDDYHGDDHPDPVSQVVSVVSNVVSNVPHPDDDDDDGDD

Organism: NCBI:txid1265311

Secondary structure (DSSP, 8-state):
-EE---TT---SS-HHHHHHHHHHHHHHHHHHHHHHHT--S---EEPPP-S-HHHHHHHHHHHHHHHTTSSS---PPPP-

InterPro domains:
  IPR004659 Ribonuclease E/G [PTHR30001] (1-79)
  IPR019307 RNA-binding protein AU-1/Ribonuclease E/G [PF10150] (1-80)